Protein AF-A0A7J2H6Y4-F1 (afdb_monomer)

Foldseek 3Di:
DAEDEDQQQALVVLLVCQVPHQEYEHEDEFQLPDLPLVCVRVVHDSVVSVVRSVSSLSSLLSNLAHQEYEYEYEQQPPRHALVRVLNNLVNSCVSCPPRRPHAYAYEYEKDDQDPPDDDPSNPDHIDPQVRSLVSQLVSVVPDPRHQTWYADPVPGIDGSDPPPPPPPPPPDD

Radius of gyration: 16.61 Å; Cα contacts (8 Å, |Δi|>4): 307; chains: 1; bounding box: 38×32×57 Å

Solvent-accessible surface area (backbone atoms only — not comparable to full-atom values): 9486 Å² total; per-residue (Å²): 132,48,71,52,80,43,64,31,70,55,34,76,59,45,65,70,41,42,89,76,34,45,33,43,34,34,55,51,77,45,31,82,87,38,40,61,57,35,7,63,70,69,74,50,52,48,73,57,28,63,65,42,47,62,33,25,54,50,14,51,59,54,46,28,65,18,58,29,28,38,38,30,35,60,36,33,82,99,75,30,54,59,69,46,51,49,49,28,49,55,53,47,48,69,71,42,64,97,56,57,75,41,53,43,35,37,34,29,27,46,30,71,60,47,93,86,43,62,75,78,55,45,74,43,74,52,40,57,58,68,59,32,42,54,39,14,34,55,47,45,76,72,50,90,77,48,52,31,21,20,35,32,93,90,72,42,76,43,64,36,60,84,70,72,86,75,80,78,72,81,70,85,127

Sequence (173 aa):
MLSIDTNATIPEALERLVPILDHIAIDVKAPLSDFSKYAAVTGMSVEFAKRILPRIRRGILVASSVPFLELRTTLVPGLVACGEVLEIVEGLEKLLSGTASGRVIYVVQQFIPYEGVRGVYSRLPRTPSEVVKKCAEEVASRTSLFEVYYRTLEEGSRPASTTPSSSLRHRRL

Nearest PDB structures (foldseek):
  7qbv-assembly2_B  TM=6.855E-01  e=1.433E-02  Methanosarcina acetivorans
  3qxb-assembly2_D  TM=4.715E-01  e=5.213E-01  Rhodospirillum rubrum ATCC 11170
  3nyw-assembly1_C  TM=3.440E-01  e=5.914E-01  Bacteroides thetaiotaomicron
  7ug6-assembly1_b  TM=5.060E-01  e=1.622E+00  Saccharomyces cerevisiae S288C
  7wvu-assembly1_A  TM=3.583E-01  e=7.365E+00  Homo sapiens

Mean predicted aligned error: 5.68 Å

Structure (mmCIF, N/CA/C/O backbone):
data_AF-A0A7J2H6Y4-F1
#
_entry.id   AF-A0A7J2H6Y4-F1
#
loop_
_atom_site.group_PDB
_atom_site.id
_atom_site.type_symbol
_atom_site.label_atom_id
_atom_site.label_alt_id
_atom_site.label_comp_id
_atom_site.label_asym_id
_atom_site.label_entity_id
_atom_site.label_seq_id
_atom_site.pdbx_PDB_ins_code
_atom_site.Cartn_x
_atom_site.Cartn_y
_atom_site.Cartn_z
_atom_site.occupancy
_atom_site.B_iso_or_equiv
_atom_site.auth_seq_id
_atom_site.auth_comp_id
_atom_site.auth_asym_id
_atom_site.auth_atom_id
_atom_site.pdbx_PDB_model_num
ATOM 1 N N . MET A 1 1 ? -14.412 -12.203 11.973 1.00 84.69 1 MET A N 1
ATOM 2 C CA . MET A 1 1 ? -13.803 -11.113 11.199 1.00 84.69 1 MET A CA 1
ATOM 3 C C . MET A 1 1 ? -14.217 -11.277 9.749 1.00 84.69 1 MET A C 1
ATOM 5 O O . MET A 1 1 ? -13.743 -12.205 9.101 1.00 84.69 1 MET A O 1
ATOM 9 N N . LEU A 1 2 ? -15.146 -10.452 9.275 1.00 97.12 2 LEU A N 1
ATOM 10 C CA . LEU A 1 2 ? -15.523 -10.372 7.869 1.00 97.12 2 LEU A CA 1
ATOM 11 C C . LEU A 1 2 ? -14.607 -9.369 7.165 1.00 97.12 2 LEU A C 1
ATOM 13 O O . LEU A 1 2 ? -14.425 -8.244 7.635 1.00 97.12 2 LEU A O 1
ATOM 17 N N . SER A 1 3 ? -14.011 -9.792 6.053 1.00 98.06 3 SER A N 1
ATOM 18 C CA . SER A 1 3 ? -12.987 -9.020 5.364 1.00 98.06 3 SER A CA 1
ATOM 19 C C . SER A 1 3 ? -13.092 -9.115 3.849 1.00 98.06 3 SER A C 1
ATOM 21 O O . SER A 1 3 ? -13.545 -10.131 3.323 1.00 98.06 3 SER A O 1
ATOM 23 N N . ILE A 1 4 ? -12.647 -8.058 3.164 1.00 98.25 4 ILE A N 1
ATOM 24 C CA . ILE A 1 4 ? -12.451 -8.039 1.713 1.00 98.25 4 ILE A CA 1
ATOM 25 C C . ILE A 1 4 ? -11.063 -7.503 1.347 1.00 98.25 4 ILE A C 1
ATOM 27 O O . ILE A 1 4 ? -10.524 -6.632 2.034 1.00 98.25 4 ILE A O 1
ATOM 31 N N . ASP A 1 5 ? -10.552 -7.961 0.207 1.00 98.25 5 ASP A N 1
ATOM 32 C CA . ASP A 1 5 ? -9.421 -7.364 -0.503 1.00 98.25 5 ASP A CA 1
ATOM 33 C C . ASP A 1 5 ? -9.942 -6.614 -1.743 1.00 98.25 5 A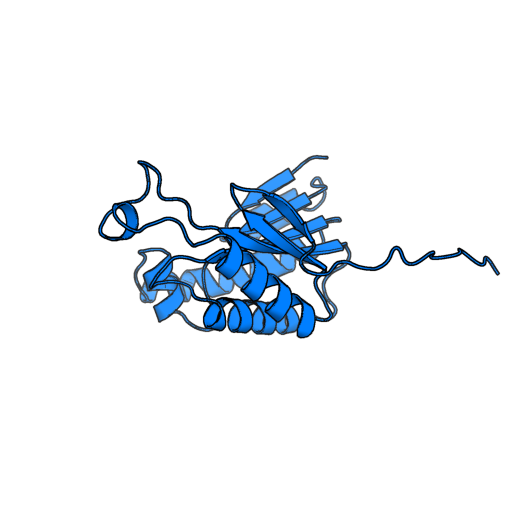SP A C 1
ATOM 35 O O . ASP A 1 5 ? -10.815 -7.105 -2.465 1.00 98.25 5 ASP A O 1
ATOM 39 N N . THR A 1 6 ? -9.434 -5.411 -2.011 1.00 98.00 6 THR A N 1
ATOM 40 C CA . THR A 1 6 ? -9.886 -4.586 -3.142 1.00 98.00 6 THR A CA 1
ATOM 41 C C . THR A 1 6 ? -8.786 -3.664 -3.671 1.00 98.00 6 THR A C 1
ATOM 43 O O . THR A 1 6 ? -7.773 -3.429 -3.027 1.00 98.00 6 THR A O 1
ATOM 46 N N . ASN A 1 7 ? -9.004 -3.078 -4.848 1.00 97.38 7 ASN A N 1
ATOM 47 C CA . ASN A 1 7 ? -8.191 -1.968 -5.367 1.00 97.38 7 ASN A CA 1
ATOM 48 C C . ASN A 1 7 ? -8.865 -0.597 -5.136 1.00 97.38 7 ASN A C 1
ATOM 50 O O . ASN A 1 7 ? -8.423 0.408 -5.685 1.00 97.38 7 ASN A O 1
ATOM 54 N N . ALA A 1 8 ? -9.981 -0.559 -4.394 1.00 97.81 8 ALA A N 1
ATOM 55 C CA . ALA A 1 8 ? -10.755 0.646 -4.069 1.00 97.81 8 ALA A CA 1
ATOM 56 C C . ALA A 1 8 ? -11.318 1.428 -5.278 1.00 97.81 8 ALA A C 1
ATOM 58 O O . ALA A 1 8 ? -11.638 2.610 -5.189 1.00 97.81 8 ALA A O 1
ATOM 59 N N . THR A 1 9 ? -11.495 0.767 -6.423 1.00 97.31 9 THR A N 1
ATOM 60 C CA . THR A 1 9 ? -11.939 1.389 -7.686 1.00 97.31 9 THR A CA 1
ATOM 61 C C . THR A 1 9 ? -13.443 1.698 -7.754 1.00 97.31 9 THR A C 1
ATOM 63 O O . THR A 1 9 ? -13.885 2.452 -8.633 1.00 97.31 9 THR A O 1
ATOM 66 N N . ILE A 1 10 ? -14.239 1.140 -6.832 1.00 98.06 10 ILE A N 1
ATOM 67 C CA . ILE A 1 10 ? -15.702 1.292 -6.755 1.00 98.06 10 ILE A CA 1
ATOM 68 C C . ILE A 1 10 ? -16.100 1.798 -5.355 1.00 98.06 10 ILE A C 1
ATOM 70 O O . ILE A 1 10 ? -16.522 1.004 -4.512 1.00 98.06 10 ILE A O 1
ATOM 74 N N . PRO A 1 11 ? -15.961 3.108 -5.074 1.00 98.44 11 PRO A N 1
ATOM 75 C CA . PRO A 1 11 ? -16.261 3.669 -3.755 1.00 98.44 11 PRO A CA 1
ATOM 76 C C . PRO A 1 11 ? -17.702 3.429 -3.303 1.00 98.44 11 PRO A C 1
ATOM 78 O O . PRO A 1 11 ? -17.937 3.164 -2.133 1.00 98.44 11 PRO A O 1
ATOM 81 N N . GLU A 1 12 ? -18.659 3.436 -4.230 1.00 98.50 12 GLU A N 1
ATOM 82 C CA . GLU A 1 12 ? -20.083 3.257 -3.925 1.00 98.50 12 GLU A CA 1
ATOM 83 C C . GLU A 1 12 ? -20.387 1.850 -3.381 1.00 98.50 12 GLU A C 1
ATOM 85 O O . GLU A 1 12 ? -21.319 1.661 -2.601 1.00 98.50 12 GLU A O 1
ATOM 90 N N . ALA A 1 13 ? -19.594 0.846 -3.774 1.00 98.19 13 ALA A N 1
ATOM 91 C CA . ALA A 1 13 ? -19.683 -0.490 -3.195 1.00 98.19 13 ALA A CA 1
ATOM 92 C C . ALA A 1 13 ? -19.096 -0.509 -1.778 1.00 98.19 13 ALA A C 1
ATOM 94 O O . ALA A 1 13 ? -19.693 -1.102 -0.883 1.00 98.19 13 ALA A O 1
ATOM 95 N N . LEU A 1 14 ? -17.970 0.180 -1.555 1.00 98.25 14 LEU A N 1
ATOM 96 C CA . LEU A 1 14 ? -17.363 0.292 -0.228 1.00 98.25 14 LEU A CA 1
ATOM 97 C C . LEU A 1 14 ? -18.289 1.001 0.763 1.00 98.25 14 LEU A C 1
ATOM 99 O O . LEU A 1 14 ? -18.440 0.513 1.874 1.00 98.25 14 LEU A O 1
ATOM 103 N N . GLU A 1 15 ? -18.991 2.059 0.352 1.00 98.31 15 GLU A N 1
ATOM 104 C CA . GLU A 1 15 ? -19.953 2.776 1.210 1.00 98.31 15 GLU A CA 1
ATOM 105 C C . GLU A 1 15 ? -21.045 1.847 1.758 1.00 98.31 15 GLU A C 1
ATOM 107 O O . GLU A 1 15 ? -21.467 1.981 2.904 1.00 98.31 15 GLU A O 1
ATOM 112 N N . ARG A 1 16 ? -21.477 0.867 0.958 1.00 98.31 16 ARG A N 1
ATOM 113 C CA . ARG A 1 16 ? -22.485 -0.124 1.363 1.00 98.31 16 ARG A CA 1
ATOM 114 C C . ARG A 1 16 ? -21.914 -1.241 2.231 1.00 98.31 16 ARG A C 1
ATOM 116 O O . ARG A 1 16 ? -22.657 -1.832 3.007 1.00 98.31 16 ARG A O 1
ATOM 123 N N . LEU A 1 17 ? -20.633 -1.563 2.062 1.00 97.69 17 LEU A N 1
ATOM 124 C CA . LEU A 1 17 ? -19.992 -2.699 2.722 1.00 97.69 17 LEU A CA 1
ATOM 125 C C . LEU A 1 17 ? -19.328 -2.319 4.049 1.00 97.69 17 LEU A C 1
ATOM 127 O O . LEU A 1 17 ? -19.362 -3.116 4.976 1.00 97.69 17 LEU A O 1
ATOM 131 N N . VAL A 1 18 ? -18.767 -1.113 4.179 1.00 97.25 18 VAL A N 1
ATOM 132 C CA . VAL A 1 18 ? -18.087 -0.655 5.406 1.00 97.25 18 VAL A CA 1
ATOM 133 C C . VAL A 1 18 ? -18.899 -0.917 6.687 1.00 97.25 18 VAL A C 1
ATOM 135 O O . VAL A 1 18 ? -18.306 -1.441 7.625 1.00 97.25 18 VAL A O 1
ATOM 138 N N . PRO A 1 19 ? -20.227 -0.670 6.752 1.00 97.19 19 PRO A N 1
ATOM 139 C CA . PRO A 1 19 ? -21.000 -0.899 7.978 1.00 97.19 19 PRO A CA 1
ATOM 140 C C . PRO A 1 19 ? -21.062 -2.356 8.461 1.00 97.19 19 PRO A C 1
ATOM 142 O O . PRO A 1 19 ? -21.450 -2.594 9.601 1.00 97.19 19 PRO A O 1
ATOM 145 N N . ILE A 1 20 ? -20.737 -3.328 7.602 1.00 97.75 20 ILE A N 1
ATOM 146 C CA . ILE A 1 20 ? -20.798 -4.764 7.916 1.00 97.75 20 ILE A CA 1
ATOM 147 C C . ILE A 1 20 ? -19.422 -5.441 7.912 1.00 97.75 20 ILE A C 1
ATOM 149 O O . ILE A 1 20 ? -19.337 -6.636 8.185 1.00 97.75 20 ILE A O 1
ATOM 153 N N . LEU A 1 21 ? -18.356 -4.715 7.563 1.00 98.19 21 LEU A N 1
ATOM 154 C CA . LEU A 1 21 ? -17.000 -5.251 7.474 1.00 98.19 21 LEU A CA 1
ATOM 155 C C . LEU A 1 21 ? -16.194 -4.923 8.729 1.00 98.19 21 LEU A C 1
ATOM 157 O O . LEU A 1 21 ? -16.235 -3.809 9.241 1.00 98.19 21 LEU A O 1
ATOM 161 N N . ASP A 1 22 ? -15.383 -5.885 9.161 1.00 98.25 22 ASP A N 1
ATOM 162 C CA . ASP A 1 22 ? -14.408 -5.678 10.233 1.00 98.25 22 ASP A CA 1
ATOM 163 C C . ASP A 1 22 ? -13.067 -5.177 9.676 1.00 98.25 22 ASP A C 1
ATOM 165 O O . ASP A 1 22 ? -12.336 -4.452 10.351 1.00 98.25 22 ASP A O 1
ATOM 169 N N . HIS A 1 23 ? -12.728 -5.590 8.448 1.00 98.44 23 HIS A N 1
ATOM 170 C CA . HIS A 1 23 ? -11.421 -5.353 7.842 1.00 98.44 23 HIS A CA 1
ATOM 171 C C . HIS A 1 23 ? -11.503 -5.143 6.325 1.00 98.44 23 HIS A C 1
ATOM 173 O O . HIS A 1 23 ? -12.076 -5.964 5.603 1.00 98.44 23 HIS A O 1
ATOM 179 N N . ILE A 1 24 ? -10.867 -4.085 5.824 1.00 98.62 24 ILE A N 1
ATOM 180 C CA . ILE A 1 24 ? -10.656 -3.871 4.386 1.00 98.62 24 ILE A CA 1
ATOM 181 C C . ILE A 1 24 ? -9.161 -3.817 4.125 1.00 98.62 24 ILE A C 1
ATOM 183 O O . ILE A 1 24 ? -8.453 -3.033 4.756 1.00 98.62 24 ILE A O 1
ATOM 187 N N . ALA A 1 25 ? -8.709 -4.580 3.135 1.00 98.69 25 ALA A N 1
ATOM 188 C CA . ALA A 1 25 ? -7.377 -4.424 2.591 1.00 98.69 25 ALA A CA 1
ATOM 189 C C . ALA A 1 25 ? -7.395 -3.821 1.185 1.00 98.69 25 ALA A C 1
ATOM 191 O O . ALA A 1 25 ? -8.214 -4.198 0.340 1.00 98.69 25 ALA A O 1
ATOM 192 N N . ILE A 1 26 ? -6.479 -2.886 0.932 1.00 98.69 26 ILE A N 1
ATOM 193 C CA . ILE A 1 26 ? -6.365 -2.170 -0.338 1.00 98.69 26 ILE A CA 1
ATOM 194 C C . ILE A 1 26 ? -4.952 -2.292 -0.891 1.00 98.69 26 ILE A C 1
ATOM 196 O O . ILE A 1 26 ? -3.993 -1.838 -0.267 1.00 98.69 26 ILE A O 1
ATOM 200 N N . ASP A 1 27 ? -4.839 -2.811 -2.112 1.00 98.44 27 ASP A N 1
ATOM 201 C CA . ASP A 1 27 ? -3.587 -2.759 -2.864 1.00 98.44 27 ASP A CA 1
ATOM 202 C C . ASP A 1 27 ? -3.418 -1.380 -3.520 1.00 98.44 27 ASP A C 1
ATOM 204 O O . ASP A 1 27 ? -4.060 -1.058 -4.527 1.00 98.44 27 ASP A O 1
ATOM 208 N N . VAL A 1 28 ? -2.503 -0.571 -2.994 1.00 98.31 28 VAL A N 1
ATOM 209 C CA . VAL A 1 28 ? -2.091 0.702 -3.589 1.00 98.31 28 VAL A CA 1
ATOM 210 C C . VAL A 1 28 ? -0.881 0.443 -4.478 1.00 98.31 28 VAL A C 1
ATOM 212 O O . VAL A 1 28 ? 0.221 0.179 -4.019 1.00 98.31 28 VAL A O 1
ATOM 215 N N . LYS A 1 29 ? -1.092 0.466 -5.794 1.00 96.81 29 LYS A N 1
ATOM 216 C CA . LYS A 1 29 ? -0.097 -0.068 -6.738 1.00 96.81 29 LYS A CA 1
ATOM 217 C C . LYS A 1 29 ? 1.007 0.929 -7.115 1.00 96.81 29 LYS A C 1
ATOM 219 O O . LYS A 1 29 ? 2.066 0.511 -7.562 1.00 96.81 29 LYS A O 1
ATOM 224 N N . ALA A 1 30 ? 0.770 2.229 -6.959 1.00 97.69 30 ALA A N 1
ATOM 225 C CA . ALA A 1 30 ? 1.695 3.306 -7.325 1.00 97.69 30 ALA A CA 1
ATOM 226 C C . ALA A 1 30 ? 1.319 4.617 -6.604 1.00 97.69 30 ALA A C 1
ATOM 228 O O . ALA A 1 30 ? 0.214 4.696 -6.051 1.00 97.69 30 ALA A O 1
ATOM 229 N N . PRO A 1 31 ? 2.183 5.653 -6.630 1.00 98.12 31 PRO A N 1
ATOM 230 C CA . PRO A 1 31 ? 1.865 6.971 -6.087 1.00 98.12 31 PRO A CA 1
ATOM 231 C C . PRO A 1 31 ? 0.543 7.499 -6.643 1.00 98.12 31 PRO A C 1
ATOM 233 O O . PRO A 1 31 ? 0.333 7.551 -7.856 1.00 98.12 31 PRO A O 1
ATOM 236 N N . LEU A 1 32 ? -0.377 7.894 -5.758 1.00 96.62 32 LEU A N 1
ATOM 237 C CA . LEU A 1 32 ? -1.717 8.319 -6.172 1.00 96.62 32 LEU A CA 1
ATOM 238 C C . LEU A 1 32 ? -1.676 9.614 -7.007 1.00 96.62 32 LEU A C 1
ATOM 240 O O . LEU A 1 32 ? -2.599 9.887 -7.773 1.00 96.62 32 LEU A O 1
ATOM 244 N N . SER A 1 33 ? -0.630 10.430 -6.875 1.00 94.75 33 SER A N 1
ATOM 245 C CA . SER A 1 33 ? -0.391 11.663 -7.640 1.00 94.75 33 SER A CA 1
ATOM 246 C C . SER A 1 33 ? 0.156 11.437 -9.052 1.00 94.75 33 SER A C 1
ATOM 248 O O . SER A 1 33 ? 0.009 12.335 -9.879 1.00 94.75 33 SER A O 1
ATOM 250 N N . ASP A 1 34 ? 0.735 10.273 -9.356 1.00 96.88 34 ASP A N 1
ATOM 251 C CA . ASP A 1 34 ? 1.389 10.014 -10.642 1.00 96.88 34 ASP A CA 1
ATOM 252 C C . ASP A 1 34 ? 0.543 9.091 -11.529 1.00 96.88 34 ASP A C 1
ATOM 254 O O . ASP A 1 34 ? 0.598 7.862 -11.446 1.00 96.88 34 ASP A O 1
ATOM 258 N N . PHE A 1 35 ? -0.239 9.694 -12.427 1.00 96.44 35 PHE A N 1
ATOM 259 C CA . PHE A 1 35 ? -1.078 8.951 -13.369 1.00 96.44 35 PHE A CA 1
ATOM 260 C C . PHE A 1 35 ? -0.271 8.074 -14.333 1.00 96.44 35 PHE A C 1
ATOM 262 O O . PHE A 1 35 ? -0.738 6.996 -14.697 1.00 96.44 35 PHE A O 1
ATOM 269 N N . SER A 1 36 ? 0.912 8.524 -14.756 1.00 97.06 36 SER A N 1
ATOM 270 C CA . SER A 1 36 ? 1.749 7.807 -15.723 1.00 97.06 36 SER A CA 1
ATOM 271 C C . SER A 1 36 ? 2.368 6.573 -15.084 1.00 97.06 36 SER A C 1
ATOM 273 O O . SER A 1 36 ? 2.298 5.481 -15.651 1.00 97.06 36 SER A O 1
ATOM 275 N N . LYS A 1 37 ? 2.900 6.721 -13.867 1.00 96.38 37 LYS A N 1
ATOM 276 C CA . LYS A 1 37 ? 3.413 5.601 -13.081 1.00 96.38 37 LYS A CA 1
ATOM 277 C C . LYS A 1 37 ? 2.305 4.610 -12.769 1.00 96.38 37 LYS A C 1
ATOM 279 O O . LYS A 1 37 ? 2.473 3.421 -13.021 1.00 96.38 37 LYS A O 1
ATOM 284 N N . TYR A 1 38 ? 1.152 5.079 -12.295 1.00 96.56 38 TYR A N 1
ATOM 285 C CA . TYR A 1 38 ? 0.034 4.192 -11.978 1.00 96.56 38 TYR A CA 1
ATOM 286 C C . TYR A 1 38 ? -0.452 3.424 -13.210 1.00 96.56 38 TYR A C 1
ATOM 288 O O . TYR A 1 38 ? -0.683 2.216 -13.128 1.00 96.56 38 TYR A O 1
ATOM 296 N N . ALA A 1 39 ? -0.541 4.094 -14.364 1.00 96.12 39 ALA A N 1
ATOM 297 C CA . ALA A 1 39 ? -0.867 3.464 -15.638 1.00 96.12 39 ALA A CA 1
ATOM 298 C C . ALA A 1 39 ? 0.134 2.360 -16.004 1.00 96.12 39 ALA A C 1
ATOM 300 O O . ALA A 1 39 ? -0.271 1.234 -16.294 1.00 96.12 39 ALA A O 1
ATOM 301 N N . ALA A 1 40 ? 1.434 2.655 -15.904 1.00 94.06 40 ALA A N 1
ATOM 302 C CA . ALA A 1 40 ? 2.502 1.703 -16.187 1.00 94.06 40 ALA A CA 1
ATOM 303 C C . ALA A 1 40 ? 2.463 0.482 -15.254 1.00 94.06 40 ALA A C 1
ATOM 305 O O . ALA A 1 40 ? 2.537 -0.647 -15.734 1.00 94.06 40 ALA A O 1
ATOM 306 N N . VAL A 1 41 ? 2.286 0.686 -13.941 1.00 93.00 41 VAL A N 1
ATOM 307 C CA . VAL A 1 41 ? 2.240 -0.420 -12.966 1.00 93.00 41 VAL A CA 1
ATOM 308 C C . VAL A 1 41 ? 1.045 -1.343 -13.204 1.00 93.00 41 VAL A C 1
ATOM 310 O O . VAL A 1 41 ? 1.134 -2.555 -13.025 1.00 93.00 41 VAL A O 1
ATOM 313 N N . THR A 1 42 ? -0.090 -0.775 -13.600 1.00 91.81 42 THR A N 1
ATOM 314 C CA . THR A 1 42 ? -1.354 -1.514 -13.730 1.00 91.81 42 THR A CA 1
ATOM 315 C C . THR A 1 42 ? -1.657 -1.984 -15.151 1.00 91.81 42 THR A C 1
ATOM 317 O O . THR A 1 42 ? -2.655 -2.672 -15.362 1.00 91.81 42 THR A O 1
ATOM 320 N N . GLY A 1 43 ? -0.810 -1.638 -16.125 1.00 91.75 43 GLY A N 1
ATOM 321 C CA . GLY A 1 43 ? -0.993 -1.994 -17.533 1.00 91.75 43 GLY A CA 1
ATOM 322 C C . GLY A 1 43 ? -2.189 -1.310 -18.203 1.00 91.75 43 GLY A C 1
ATOM 323 O O . GLY A 1 43 ? -2.684 -1.805 -19.215 1.00 91.75 43 GLY A O 1
ATOM 324 N N . MET A 1 44 ? -2.680 -0.199 -17.646 1.00 93.44 44 MET A N 1
ATOM 325 C CA . MET A 1 44 ? -3.767 0.597 -18.230 1.00 93.44 44 MET A CA 1
ATOM 326 C C . MET A 1 44 ? -3.220 1.793 -19.017 1.00 93.44 44 MET A C 1
ATOM 328 O O . MET A 1 44 ? -2.050 2.150 -18.911 1.00 93.44 44 MET A O 1
ATOM 332 N N . SER A 1 45 ? -4.078 2.457 -19.795 1.00 97.25 45 SER A N 1
ATOM 333 C CA . SER A 1 45 ? -3.711 3.728 -20.422 1.00 97.25 45 SER A CA 1
ATOM 334 C C . SER A 1 45 ? -3.676 4.863 -19.395 1.00 97.25 45 SER A C 1
ATOM 336 O O . SER A 1 45 ? -4.435 4.866 -18.424 1.00 97.25 45 SER A O 1
ATOM 338 N N . VAL A 1 46 ? -2.844 5.879 -19.644 1.00 97.69 46 VAL A N 1
ATOM 339 C CA . VAL A 1 46 ? -2.791 7.097 -18.813 1.00 97.69 46 VAL A CA 1
ATOM 340 C C . VAL A 1 46 ? -4.157 7.786 -18.744 1.00 97.69 46 VAL A C 1
ATOM 342 O O . VAL A 1 46 ? -4.552 8.284 -17.693 1.00 97.69 46 VAL A O 1
ATOM 345 N N . GLU A 1 47 ? -4.919 7.768 -19.839 1.00 97.69 47 GLU A N 1
ATOM 346 C CA . GLU A 1 47 ? -6.266 8.342 -19.869 1.00 97.69 47 GLU A CA 1
ATOM 347 C C . GLU A 1 47 ? -7.226 7.595 -18.937 1.00 97.69 47 GLU A C 1
ATOM 349 O O . GLU A 1 47 ? -7.978 8.206 -18.181 1.00 97.69 47 GLU A O 1
ATOM 354 N N . PHE A 1 48 ? -7.155 6.261 -18.907 1.00 96.75 48 PHE A N 1
ATOM 355 C CA . PHE A 1 48 ? -7.943 5.482 -17.959 1.00 96.75 48 PHE A CA 1
ATOM 356 C C . PHE A 1 48 ? -7.489 5.725 -16.511 1.00 96.75 48 PHE A C 1
ATOM 358 O O . PHE A 1 48 ? -8.339 5.871 -15.627 1.00 96.75 48 PHE A O 1
ATOM 365 N N . ALA A 1 49 ? -6.178 5.854 -16.278 1.00 97.44 49 ALA A N 1
ATOM 366 C CA . ALA A 1 49 ? -5.608 6.176 -14.972 1.00 97.44 49 ALA A CA 1
ATOM 367 C C . ALA A 1 49 ? -6.162 7.505 -14.420 1.00 97.44 49 ALA A C 1
ATOM 369 O O . ALA A 1 49 ? -6.665 7.550 -13.295 1.00 97.44 49 ALA A O 1
ATOM 370 N N . LYS A 1 50 ? -6.194 8.571 -15.231 1.00 97.38 50 LYS A N 1
ATOM 371 C CA . LYS A 1 50 ? -6.772 9.872 -14.837 1.00 97.38 50 LYS A CA 1
ATOM 372 C C . LYS A 1 50 ? -8.218 9.767 -14.347 1.00 97.38 50 LYS A C 1
ATOM 374 O O . LYS A 1 50 ? -8.599 10.475 -13.419 1.00 97.38 50 LYS A O 1
ATOM 379 N N . ARG A 1 51 ? -9.019 8.868 -14.930 1.00 96.88 51 ARG A N 1
ATOM 380 C CA . ARG A 1 51 ? -10.413 8.643 -14.508 1.00 96.88 51 ARG A CA 1
ATOM 381 C C . ARG A 1 51 ? -10.522 7.797 -13.240 1.00 96.88 51 ARG A C 1
ATOM 383 O O . ARG A 1 51 ? -11.423 8.024 -12.435 1.00 96.88 51 ARG A O 1
ATOM 390 N N . ILE A 1 52 ? -9.653 6.797 -13.070 1.00 96.94 52 ILE A N 1
ATOM 391 C CA . ILE A 1 52 ? -9.785 5.820 -11.980 1.00 96.94 52 ILE A CA 1
ATOM 392 C C . ILE A 1 52 ? -9.116 6.276 -10.681 1.00 96.94 52 ILE A C 1
ATOM 394 O O . ILE A 1 52 ? -9.650 6.012 -9.608 1.00 96.94 52 ILE A O 1
ATOM 398 N N . LEU A 1 53 ? -7.997 7.003 -10.737 1.00 97.56 53 LEU A N 1
ATOM 399 C CA . LEU A 1 53 ? -7.267 7.407 -9.531 1.00 97.56 53 LEU A CA 1
ATOM 400 C C . LEU A 1 53 ? -8.066 8.319 -8.579 1.00 97.56 53 LEU A C 1
ATOM 402 O O . LEU A 1 53 ? -7.936 8.142 -7.366 1.00 97.56 53 LEU A O 1
ATOM 406 N N . PRO A 1 54 ? -8.908 9.263 -9.046 1.00 98.06 54 PRO A N 1
ATOM 407 C CA . PRO A 1 54 ? -9.819 9.989 -8.160 1.00 98.06 54 PRO A CA 1
AT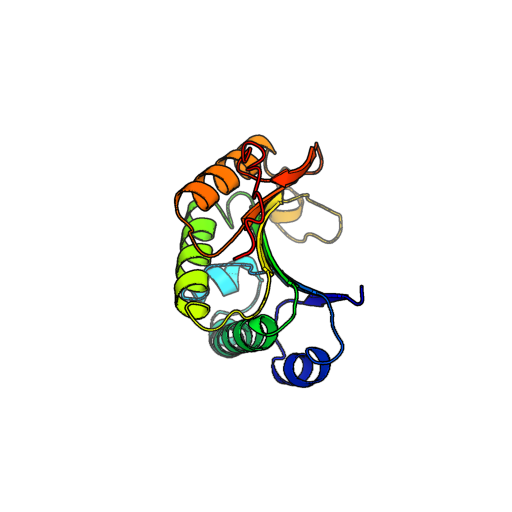OM 408 C C . PRO A 1 54 ? -10.798 9.058 -7.433 1.00 98.06 54 PRO A C 1
ATOM 410 O O . PRO A 1 54 ? -11.081 9.253 -6.251 1.00 98.06 54 PRO A O 1
ATOM 413 N N . ARG A 1 55 ? -11.268 7.999 -8.108 1.00 98.25 55 ARG A N 1
ATOM 414 C CA . ARG A 1 55 ? -12.140 6.985 -7.501 1.00 98.25 55 ARG A CA 1
ATOM 415 C C . ARG A 1 55 ? -11.386 6.166 -6.459 1.00 98.25 55 ARG A C 1
ATOM 417 O O . ARG A 1 55 ? -11.907 6.009 -5.367 1.00 98.25 55 ARG A O 1
ATOM 424 N N . ILE A 1 56 ? -10.154 5.741 -6.744 1.00 98.50 56 ILE A N 1
ATOM 425 C CA . ILE A 1 56 ? -9.298 5.024 -5.781 1.00 98.50 56 ILE A CA 1
ATOM 426 C C . ILE A 1 56 ? -9.083 5.855 -4.511 1.00 98.50 56 ILE A C 1
ATOM 428 O O . ILE A 1 56 ? -9.294 5.349 -3.413 1.00 98.50 56 ILE A O 1
ATOM 432 N N . ARG A 1 57 ? -8.754 7.150 -4.642 1.00 98.50 57 ARG A N 1
ATOM 433 C CA . ARG A 1 57 ? -8.631 8.065 -3.489 1.00 98.50 57 ARG A CA 1
ATOM 434 C C . ARG A 1 57 ? -9.911 8.113 -2.655 1.00 98.50 57 ARG A C 1
ATOM 436 O O . ARG A 1 57 ? -9.851 7.961 -1.440 1.00 98.50 57 ARG A O 1
ATOM 443 N N . ARG A 1 58 ? -11.070 8.289 -3.303 1.00 98.50 58 ARG A N 1
ATOM 444 C CA . ARG A 1 58 ? -12.369 8.281 -2.611 1.00 98.50 58 ARG A CA 1
ATOM 445 C C . ARG A 1 58 ? -12.643 6.932 -1.946 1.00 98.50 58 ARG A C 1
ATOM 447 O O . ARG A 1 58 ? -13.132 6.906 -0.828 1.00 98.50 58 ARG A O 1
ATOM 454 N N . GLY A 1 59 ? -12.320 5.823 -2.604 1.00 98.56 59 GLY A N 1
ATOM 455 C CA . GLY A 1 59 ? -12.499 4.486 -2.047 1.00 98.56 59 GLY A CA 1
ATOM 456 C C . GLY A 1 59 ? -11.646 4.259 -0.798 1.00 98.56 59 GLY A C 1
ATOM 457 O O . GLY A 1 59 ? -12.146 3.706 0.173 1.00 98.56 59 GLY A O 1
ATOM 458 N N . ILE A 1 60 ? -10.404 4.751 -0.788 1.00 98.56 60 ILE A N 1
ATOM 459 C CA . ILE A 1 60 ? -9.524 4.722 0.391 1.00 98.56 60 ILE A CA 1
ATOM 460 C C . ILE A 1 60 ? -10.113 5.554 1.540 1.00 98.56 60 ILE A C 1
ATOM 462 O O . ILE A 1 60 ? -10.157 5.068 2.666 1.00 98.56 60 ILE A O 1
ATOM 466 N N . LEU A 1 61 ? -10.625 6.758 1.260 1.00 98.31 61 LEU A N 1
ATOM 467 C CA . LEU A 1 61 ? -11.307 7.594 2.261 1.00 98.31 61 LEU A CA 1
ATOM 468 C C . LEU A 1 61 ? -12.559 6.921 2.838 1.00 98.31 61 LEU A C 1
ATOM 470 O O . LEU A 1 61 ? -12.795 6.964 4.036 1.00 98.31 61 LEU A O 1
ATOM 474 N N . VAL A 1 62 ? -13.372 6.275 2.003 1.00 98.19 62 VAL A N 1
ATOM 475 C CA . VAL A 1 62 ? -14.541 5.523 2.484 1.00 98.19 62 VAL A CA 1
ATOM 476 C C . VAL A 1 62 ? -14.093 4.353 3.362 1.00 98.19 62 VAL A C 1
ATOM 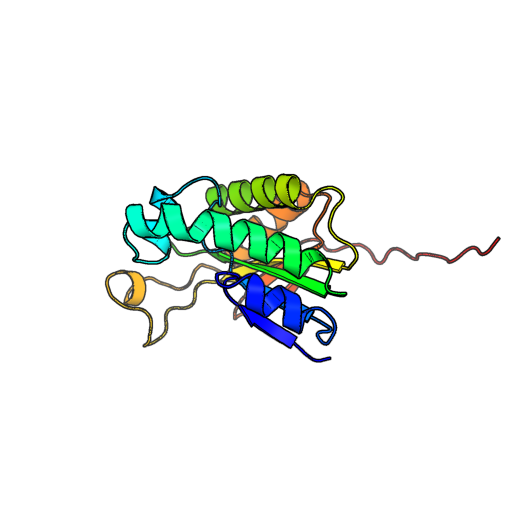478 O O . VAL A 1 62 ? -14.635 4.133 4.444 1.00 98.19 62 VAL A O 1
ATOM 481 N N . ALA A 1 63 ? -13.077 3.615 2.915 1.00 98.06 63 ALA A N 1
ATOM 482 C CA . ALA A 1 63 ? -12.554 2.471 3.644 1.00 98.06 63 ALA A CA 1
ATOM 483 C C . ALA A 1 63 ? -11.899 2.854 4.979 1.00 98.06 63 ALA A C 1
ATOM 485 O O . ALA A 1 63 ? -11.852 2.008 5.861 1.00 98.06 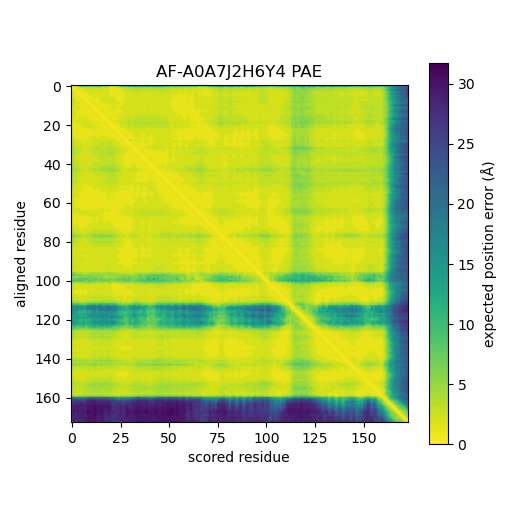63 ALA A O 1
ATOM 486 N N . SER A 1 64 ? -11.447 4.098 5.181 1.00 97.50 64 SER A N 1
ATOM 487 C CA . SER A 1 64 ? -10.826 4.530 6.446 1.00 97.50 64 SER A CA 1
ATOM 488 C C . SER A 1 64 ? -11.779 4.581 7.641 1.00 97.50 64 SER A C 1
ATOM 490 O O . SER A 1 64 ? -11.326 4.771 8.769 1.00 97.50 64 SER A O 1
ATOM 492 N N . SER A 1 65 ? -13.080 4.394 7.402 1.00 97.00 65 SER A N 1
ATOM 493 C CA . SER A 1 65 ? -14.104 4.281 8.446 1.00 97.00 65 SER A CA 1
ATOM 494 C C . SER A 1 65 ? -14.272 2.854 8.997 1.00 97.00 65 SER A C 1
ATOM 496 O O . SER A 1 65 ? -15.008 2.649 9.960 1.00 97.00 65 SER A O 1
ATOM 498 N N . VAL A 1 66 ? -13.627 1.850 8.390 1.00 97.44 66 VAL A N 1
ATOM 499 C CA . VAL A 1 66 ? -13.671 0.459 8.871 1.00 97.44 66 VAL A CA 1
ATOM 500 C C . VAL A 1 66 ? -12.842 0.309 10.161 1.00 97.44 66 VAL A C 1
ATOM 502 O O . VAL A 1 66 ? -11.852 1.027 10.329 1.00 97.44 66 VAL A O 1
ATOM 505 N N . PRO A 1 67 ? -13.174 -0.628 11.072 1.00 97.75 67 PRO A N 1
ATOM 506 C CA . PRO A 1 67 ? -12.385 -0.831 12.291 1.00 97.75 67 PRO A CA 1
ATOM 507 C C . PRO A 1 67 ? -10.900 -1.135 12.041 1.00 97.75 67 PRO A C 1
ATOM 509 O O . PRO A 1 67 ? -10.046 -0.725 12.833 1.00 97.75 67 PRO A O 1
ATOM 512 N N . PHE A 1 68 ? -10.586 -1.834 10.947 1.00 98.12 68 PHE A N 1
ATOM 513 C CA . PHE A 1 68 ? -9.219 -2.165 10.560 1.00 98.12 68 PHE A CA 1
ATOM 514 C C . PHE A 1 68 ? -8.978 -1.991 9.048 1.00 98.12 68 PHE A C 1
ATOM 516 O O . PHE A 1 68 ? -9.543 -2.712 8.226 1.00 98.12 68 PHE A O 1
ATOM 523 N N . LEU A 1 69 ? -8.118 -1.040 8.678 1.00 98.56 69 LEU A N 1
ATOM 524 C CA . LEU A 1 69 ? -7.682 -0.791 7.304 1.00 98.56 69 LEU A CA 1
ATOM 525 C C . LEU A 1 69 ? -6.241 -1.289 7.091 1.00 98.56 69 LEU A C 1
ATOM 527 O O . LEU A 1 69 ? -5.317 -0.851 7.775 1.00 98.56 69 LEU A O 1
ATOM 531 N N . GLU A 1 70 ? -6.035 -2.164 6.107 1.00 98.69 70 GLU A N 1
ATOM 532 C CA . GLU A 1 70 ? -4.713 -2.633 5.671 1.00 98.69 70 GLU A CA 1
ATOM 533 C C . GLU A 1 70 ? -4.385 -2.075 4.281 1.00 98.69 70 GLU A C 1
ATOM 535 O O . GLU A 1 70 ? -4.990 -2.442 3.277 1.00 98.69 70 GLU A O 1
ATO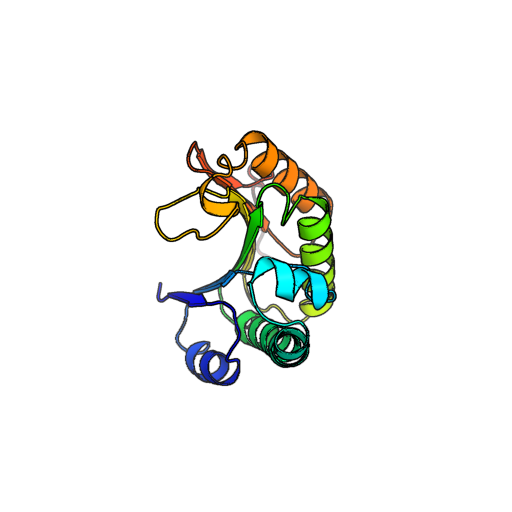M 540 N N . LEU A 1 71 ? -3.402 -1.185 4.195 1.00 98.75 71 LEU A N 1
ATOM 541 C CA . LEU A 1 71 ? -2.900 -0.655 2.928 1.00 98.75 71 LEU A CA 1
ATOM 542 C C . LEU A 1 71 ? -1.665 -1.447 2.516 1.00 98.75 71 LEU A C 1
ATOM 544 O O . LEU A 1 71 ? -0.802 -1.723 3.344 1.00 98.75 71 LEU A O 1
ATOM 548 N N . ARG A 1 72 ? -1.570 -1.836 1.247 1.00 98.75 72 ARG A N 1
ATOM 549 C CA . ARG A 1 72 ? -0.513 -2.732 0.769 1.00 98.75 72 ARG A CA 1
ATOM 550 C C . ARG A 1 72 ? 0.130 -2.205 -0.500 1.00 98.75 72 ARG A C 1
ATOM 552 O O . ARG A 1 72 ? -0.577 -1.775 -1.406 1.00 98.75 72 ARG A O 1
ATOM 559 N N . THR A 1 73 ? 1.448 -2.334 -0.603 1.00 98.56 73 THR A N 1
ATOM 560 C CA . THR A 1 73 ? 2.176 -2.069 -1.850 1.00 98.56 73 THR A CA 1
ATOM 561 C C . THR A 1 73 ? 3.172 -3.179 -2.116 1.00 98.56 73 THR A C 1
ATOM 563 O O . THR A 1 73 ? 4.007 -3.497 -1.272 1.00 98.56 73 THR A O 1
ATOM 566 N N . THR A 1 74 ? 3.117 -3.757 -3.313 1.00 97.62 74 THR A N 1
ATOM 567 C CA . THR A 1 74 ? 4.096 -4.748 -3.763 1.00 97.62 74 THR A CA 1
ATOM 568 C C . THR A 1 74 ? 5.311 -4.058 -4.380 1.00 97.62 74 THR A C 1
ATOM 570 O O . THR A 1 74 ? 5.170 -3.307 -5.342 1.00 97.62 74 THR A O 1
ATOM 573 N N . LEU A 1 75 ? 6.509 -4.348 -3.868 1.00 97.19 75 LEU A N 1
ATOM 574 C CA . LEU A 1 75 ? 7.767 -3.922 -4.483 1.00 97.19 75 LEU A CA 1
ATOM 575 C C . LEU A 1 75 ? 8.068 -4.799 -5.689 1.00 97.19 75 LEU A C 1
ATOM 577 O O . LEU A 1 75 ? 8.431 -5.963 -5.522 1.00 97.19 75 LEU A O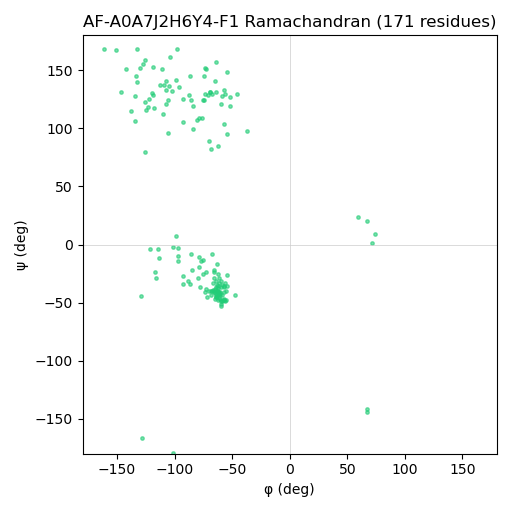 1
ATOM 581 N N . VAL A 1 76 ? 7.944 -4.238 -6.889 1.00 94.25 76 VAL A N 1
ATOM 582 C CA . VAL A 1 76 ? 8.149 -4.937 -8.162 1.00 94.25 76 VAL A CA 1
ATOM 583 C C . VAL A 1 76 ? 9.466 -4.466 -8.785 1.00 94.25 76 VAL A C 1
ATOM 585 O O . VAL A 1 76 ? 9.591 -3.273 -9.077 1.00 94.25 76 VAL A O 1
ATOM 588 N N . PRO A 1 77 ? 10.448 -5.352 -9.041 1.00 89.94 77 PRO A N 1
ATOM 589 C CA . PRO A 1 77 ? 11.747 -4.939 -9.565 1.00 89.94 77 PRO A CA 1
ATOM 590 C C . PRO A 1 77 ? 11.617 -4.156 -10.877 1.00 89.94 77 PRO A C 1
ATOM 592 O O . PRO A 1 77 ? 10.927 -4.579 -11.802 1.00 89.94 77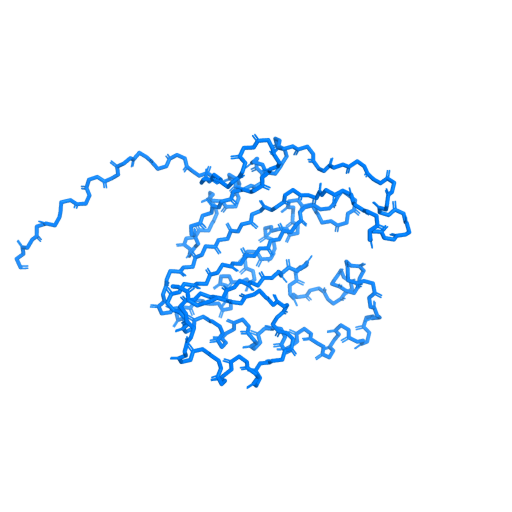 PRO A O 1
ATOM 595 N N . GLY A 1 78 ? 12.264 -2.989 -10.946 1.00 89.06 78 GLY A N 1
ATOM 596 C CA . GLY A 1 78 ? 12.228 -2.105 -12.118 1.00 89.06 78 GLY A CA 1
ATOM 597 C C . GLY A 1 78 ? 10.899 -1.377 -12.356 1.00 89.06 78 GLY A C 1
ATOM 598 O O . GLY A 1 78 ? 10.792 -0.640 -13.333 1.00 89.06 78 GLY A O 1
ATOM 599 N N . LEU A 1 79 ? 9.894 -1.558 -11.491 1.00 92.00 79 LEU A N 1
ATOM 600 C CA . LEU A 1 79 ? 8.567 -0.970 -11.668 1.00 92.00 79 LEU A CA 1
ATOM 601 C C . LEU A 1 79 ? 8.068 -0.227 -10.425 1.00 92.00 79 LEU A C 1
ATOM 603 O O . LEU A 1 79 ? 7.583 0.886 -10.572 1.00 92.00 79 LEU A O 1
ATOM 607 N N . VAL A 1 80 ? 8.220 -0.783 -9.225 1.00 96.19 80 VAL A N 1
ATOM 608 C CA . VAL A 1 80 ? 7.891 -0.124 -7.950 1.00 96.19 80 VAL A CA 1
ATOM 609 C C . VAL A 1 80 ? 9.045 -0.369 -6.986 1.00 96.19 80 VAL A C 1
ATOM 611 O O . VAL A 1 80 ? 9.220 -1.493 -6.509 1.00 96.19 80 VAL A O 1
ATOM 614 N N . ALA A 1 81 ? 9.852 0.662 -6.736 1.00 96.69 81 ALA A N 1
ATOM 615 C CA . ALA A 1 81 ? 10.950 0.621 -5.780 1.00 96.69 81 ALA A CA 1
ATOM 616 C C . ALA A 1 81 ? 10.548 1.319 -4.473 1.00 96.69 81 ALA A C 1
ATOM 618 O O . ALA A 1 81 ? 9.420 1.789 -4.311 1.00 96.69 81 ALA A O 1
ATOM 619 N N . CYS A 1 82 ? 11.469 1.360 -3.507 1.00 98.06 82 CYS A N 1
ATOM 620 C CA . CYS A 1 82 ? 11.159 1.951 -2.210 1.00 98.06 82 CYS A CA 1
ATOM 621 C C . CYS A 1 82 ? 10.847 3.452 -2.298 1.00 98.06 82 CYS A C 1
ATOM 623 O O . CYS A 1 82 ? 9.992 3.928 -1.564 1.00 98.06 82 CYS A O 1
ATOM 625 N N . GLY A 1 83 ? 11.453 4.184 -3.241 1.00 98.00 83 GLY A N 1
ATOM 626 C CA . GLY A 1 83 ? 11.134 5.599 -3.467 1.00 98.00 83 GLY A CA 1
ATOM 627 C C . GLY A 1 83 ? 9.643 5.824 -3.736 1.00 98.00 83 GLY A C 1
ATOM 628 O O . GLY A 1 83 ? 9.008 6.631 -3.064 1.00 98.00 83 GLY A O 1
ATOM 629 N N . GLU A 1 84 ? 9.049 5.030 -4.626 1.00 98.38 84 GLU A N 1
ATOM 630 C CA . GLU A 1 84 ? 7.616 5.103 -4.909 1.00 98.38 84 GLU A CA 1
ATOM 631 C C . GLU A 1 84 ? 6.756 4.670 -3.719 1.00 98.38 84 GLU A C 1
ATOM 633 O O . GLU A 1 84 ? 5.679 5.222 -3.513 1.00 98.38 84 GLU A O 1
ATOM 638 N N . VAL A 1 85 ? 7.215 3.709 -2.911 1.00 98.56 85 VAL A N 1
ATOM 639 C CA . VAL A 1 85 ? 6.531 3.334 -1.661 1.00 98.56 85 VAL A CA 1
ATOM 640 C C . VAL A 1 85 ? 6.485 4.517 -0.693 1.00 98.56 85 VAL A C 1
ATOM 642 O O . VAL A 1 85 ? 5.434 4.782 -0.113 1.00 98.56 85 VAL A O 1
ATOM 645 N N . LEU A 1 86 ? 7.582 5.262 -0.554 1.00 98.44 86 LEU A N 1
ATOM 646 C CA . LEU A 1 86 ? 7.638 6.451 0.298 1.00 98.44 86 LEU A CA 1
ATOM 647 C C . LEU A 1 86 ? 6.689 7.550 -0.199 1.00 98.44 86 LEU A C 1
ATOM 649 O O . LEU A 1 86 ? 5.945 8.113 0.602 1.00 98.44 86 LEU A O 1
ATOM 653 N N . GLU A 1 87 ? 6.639 7.797 -1.511 1.00 98.44 87 GLU A N 1
ATOM 654 C CA . GLU A 1 87 ? 5.684 8.742 -2.111 1.00 98.44 87 GLU A CA 1
ATOM 655 C C . GLU A 1 87 ? 4.223 8.312 -1.901 1.00 98.44 87 GLU A C 1
ATOM 657 O O . GLU A 1 87 ? 3.351 9.142 -1.624 1.00 98.44 87 GLU A O 1
ATOM 662 N N . ILE A 1 88 ? 3.939 7.008 -2.012 1.00 98.56 88 ILE A N 1
ATOM 663 C CA . ILE A 1 88 ? 2.618 6.446 -1.709 1.00 98.56 88 ILE A CA 1
ATOM 664 C C . ILE A 1 88 ? 2.248 6.735 -0.257 1.00 98.56 88 ILE A C 1
ATOM 666 O O . ILE A 1 88 ? 1.155 7.237 -0.005 1.00 98.56 88 ILE A O 1
ATOM 670 N N . VAL A 1 89 ? 3.138 6.417 0.685 1.00 98.25 89 VAL A N 1
ATOM 671 C CA . VAL A 1 89 ? 2.906 6.598 2.125 1.00 98.25 89 VAL A CA 1
ATOM 672 C C . VAL A 1 89 ? 2.651 8.065 2.445 1.00 98.25 89 VAL A C 1
ATOM 674 O O . VAL A 1 89 ? 1.634 8.368 3.060 1.00 98.25 89 VAL A O 1
ATOM 677 N N . GLU A 1 90 ? 3.489 8.978 1.954 1.00 97.81 90 GLU A N 1
ATOM 678 C CA . GLU A 1 90 ? 3.303 10.418 2.160 1.00 97.81 90 GLU A CA 1
ATOM 679 C C . GLU A 1 90 ? 1.951 10.902 1.600 1.00 97.81 90 GLU A C 1
ATOM 681 O O . GLU A 1 90 ? 1.223 11.665 2.242 1.00 97.81 90 GLU A O 1
ATOM 686 N N . GLY A 1 91 ? 1.578 10.442 0.401 1.00 98.00 91 GLY A N 1
ATOM 687 C CA . GLY A 1 91 ? 0.291 10.768 -0.210 1.00 98.00 91 GLY A CA 1
ATOM 688 C C . GLY A 1 91 ? -0.905 10.219 0.574 1.00 98.00 91 GLY A C 1
ATOM 689 O O . GLY A 1 91 ? -1.925 10.901 0.693 1.00 98.00 91 GLY A O 1
ATOM 690 N N . LEU A 1 92 ? -0.784 9.009 1.122 1.00 98.19 92 LEU A N 1
ATOM 691 C CA . LEU A 1 92 ? -1.811 8.379 1.952 1.00 98.19 92 LEU A CA 1
ATOM 692 C C . LEU A 1 92 ? -1.941 9.061 3.312 1.00 98.19 92 LEU A C 1
ATOM 694 O O . LEU A 1 92 ? -3.064 9.265 3.757 1.00 98.19 92 LEU A O 1
ATOM 698 N N . GLU A 1 93 ? -0.839 9.458 3.952 1.00 96.06 93 GLU A N 1
ATOM 699 C CA . GLU A 1 93 ? -0.885 10.208 5.211 1.00 96.06 93 GLU A CA 1
ATOM 700 C C . GLU A 1 93 ? -1.621 11.533 5.034 1.00 96.06 93 GLU A C 1
ATOM 702 O O . GLU A 1 93 ? -2.529 11.842 5.804 1.00 96.06 93 GLU A O 1
ATOM 707 N N . LYS A 1 94 ? -1.301 12.285 3.973 1.00 96.25 94 LYS A N 1
ATOM 708 C CA . LYS A 1 94 ? -2.016 13.526 3.638 1.00 96.25 94 LYS A CA 1
ATOM 709 C C . LYS A 1 94 ? -3.499 13.277 3.375 1.00 96.25 94 LYS A C 1
ATOM 711 O O . LYS A 1 94 ? -4.330 14.071 3.800 1.00 96.25 94 LYS A O 1
ATOM 716 N N . LEU A 1 95 ? -3.826 12.193 2.670 1.00 97.06 95 LEU A N 1
ATOM 717 C CA . LEU A 1 95 ? -5.207 11.834 2.348 1.00 97.06 95 LEU A CA 1
ATOM 718 C C . LEU A 1 95 ? -6.004 11.434 3.596 1.00 97.06 95 LEU A C 1
ATOM 720 O O . LEU A 1 95 ? -7.175 11.779 3.695 1.00 97.06 95 LEU A O 1
ATOM 724 N N . LEU A 1 96 ? -5.382 10.696 4.517 1.00 97.06 96 LEU A N 1
ATOM 725 C CA . LEU A 1 96 ? -6.058 10.069 5.650 1.00 97.06 96 LEU A CA 1
ATOM 726 C C . LEU A 1 96 ? -5.969 10.869 6.955 1.00 97.06 96 LEU A C 1
ATOM 728 O O . LEU A 1 96 ? -6.677 10.540 7.912 1.00 97.06 96 LEU A O 1
ATOM 732 N N . SER A 1 97 ? -5.144 11.917 7.009 1.00 92.88 97 SER A N 1
ATOM 733 C CA . SER A 1 97 ? -4.977 12.766 8.191 1.00 92.88 97 SER A CA 1
ATOM 734 C C . SER A 1 97 ? -6.326 13.277 8.710 1.00 92.88 97 SER A C 1
ATOM 736 O O . SER A 1 97 ? -7.074 13.940 7.994 1.00 92.88 97 SER A O 1
ATOM 738 N N . GLY A 1 98 ? -6.660 12.925 9.955 1.00 89.19 98 GLY A N 1
ATOM 739 C CA . GLY A 1 98 ? -7.919 13.314 10.600 1.00 89.19 98 GLY A CA 1
ATOM 740 C C . GLY A 1 98 ? -9.177 12.575 10.119 1.00 89.19 98 GLY A C 1
ATOM 741 O O . GLY A 1 98 ? -10.273 12.969 10.505 1.00 89.19 98 GLY A O 1
ATOM 742 N N . THR A 1 99 ? -9.049 11.522 9.302 1.00 90.38 99 THR A N 1
ATOM 743 C CA . THR A 1 99 ? -10.201 10.774 8.744 1.00 90.38 99 THR A CA 1
ATOM 744 C C . THR A 1 99 ? -10.278 9.308 9.173 1.00 90.38 99 THR A C 1
ATOM 746 O O . THR A 1 99 ? -11.358 8.721 9.135 1.00 90.38 99 THR A O 1
ATOM 749 N N . ALA A 1 100 ? -9.160 8.691 9.562 1.00 86.19 100 ALA A N 1
ATOM 750 C CA . ALA A 1 100 ? -9.147 7.293 9.982 1.00 86.19 100 ALA A CA 1
ATOM 751 C C . ALA A 1 100 ? -9.753 7.134 11.386 1.00 86.19 100 ALA A C 1
ATOM 753 O O . ALA A 1 100 ? -9.292 7.765 12.336 1.00 86.19 100 ALA A O 1
ATOM 754 N N . SER A 1 101 ? -10.773 6.283 11.521 1.00 86.31 101 SER A N 1
ATOM 755 C CA . SER A 1 101 ? -11.461 6.027 12.800 1.00 86.31 101 SER A CA 1
ATOM 756 C C . SER A 1 101 ? -10.961 4.781 13.531 1.00 86.31 101 SER A C 1
ATOM 758 O O . SER A 1 101 ? -11.297 4.573 14.696 1.00 86.31 101 SER A O 1
ATOM 760 N N . GLY A 1 102 ? -10.204 3.930 12.840 1.00 93.06 102 GLY A N 1
ATOM 761 C CA . GLY A 1 102 ? -9.758 2.629 13.324 1.00 93.06 102 GLY A CA 1
ATOM 762 C C . GLY A 1 102 ? -8.255 2.419 13.189 1.00 93.06 102 GLY A C 1
ATOM 763 O O . GLY A 1 102 ? -7.481 3.346 12.945 1.00 93.06 102 GLY A O 1
ATOM 764 N N . ARG A 1 103 ? -7.841 1.161 13.341 1.00 96.88 103 ARG A N 1
ATOM 765 C CA . ARG A 1 103 ? -6.450 0.751 13.149 1.00 96.88 103 ARG A CA 1
ATOM 766 C C . ARG A 1 103 ? -6.095 0.850 11.669 1.00 96.88 103 ARG A C 1
ATOM 768 O O . ARG A 1 103 ? -6.807 0.288 10.839 1.00 96.88 103 ARG A O 1
ATOM 775 N N . VAL A 1 104 ? -4.971 1.486 11.346 1.00 97.94 104 VAL A N 1
ATOM 776 C CA . VAL A 1 104 ? -4.445 1.536 9.977 1.00 97.94 104 VAL A CA 1
ATOM 777 C C . VAL A 1 104 ? -3.039 0.962 9.954 1.00 97.94 104 VAL A C 1
ATOM 779 O O . VAL A 1 104 ? -2.163 1.413 10.693 1.00 97.94 104 VAL A O 1
ATOM 782 N N . ILE A 1 105 ? -2.819 -0.031 9.097 1.00 98.31 105 ILE A N 1
ATOM 783 C CA . ILE A 1 105 ? -1.485 -0.585 8.863 1.00 98.31 105 ILE A CA 1
ATOM 784 C C . ILE A 1 105 ? -1.073 -0.396 7.409 1.00 98.31 105 ILE A C 1
ATOM 786 O O . ILE A 1 105 ? -1.914 -0.371 6.509 1.00 98.31 105 ILE A O 1
ATOM 790 N N . TYR A 1 106 ? 0.234 -0.316 7.186 1.00 98.69 106 TYR A N 1
ATOM 791 C CA . TYR A 1 106 ? 0.836 -0.303 5.863 1.00 98.69 106 TYR A CA 1
ATOM 792 C C . TYR A 1 106 ? 1.760 -1.510 5.694 1.00 98.69 106 TYR A C 1
ATOM 794 O O . TYR A 1 106 ? 2.635 -1.755 6.523 1.00 98.69 106 TYR A O 1
ATOM 802 N N . VAL A 1 107 ? 1.580 -2.269 4.617 1.00 98.75 107 VAL A N 1
ATOM 803 C CA . VAL A 1 107 ? 2.319 -3.504 4.349 1.00 98.75 107 VAL A CA 1
ATOM 804 C C . VAL A 1 107 ? 3.131 -3.364 3.070 1.00 98.75 107 VAL A C 1
ATOM 806 O O . VAL A 1 107 ? 2.579 -3.257 1.973 1.00 98.75 107 VAL A O 1
ATOM 809 N N . VAL A 1 108 ? 4.453 -3.446 3.199 1.00 98.69 108 VAL A N 1
ATOM 810 C CA . VAL A 1 108 ? 5.354 -3.587 2.051 1.00 98.69 108 VAL A CA 1
ATOM 811 C C . VAL A 1 108 ? 5.440 -5.067 1.685 1.00 98.69 108 VAL A C 1
ATOM 813 O O . VAL A 1 108 ? 5.830 -5.904 2.500 1.00 98.69 108 VAL A O 1
ATOM 816 N N . GLN A 1 109 ? 5.043 -5.419 0.468 1.00 98.38 109 GLN A N 1
ATOM 817 C CA . GLN A 1 109 ? 4.937 -6.806 0.021 1.00 98.38 109 GLN A CA 1
ATOM 818 C C . GLN A 1 109 ? 6.048 -7.171 -0.959 1.00 98.38 109 GLN A C 1
ATOM 820 O O . GLN A 1 109 ? 6.407 -6.406 -1.858 1.00 98.38 109 GLN A O 1
ATOM 825 N N . GLN A 1 110 ? 6.553 -8.390 -0.818 1.00 97.56 110 GLN A N 1
ATOM 826 C CA . GLN A 1 110 ? 7.459 -8.996 -1.779 1.00 97.56 110 GLN A CA 1
ATOM 827 C C . GLN A 1 110 ? 6.731 -9.316 -3.086 1.00 97.56 110 GLN A C 1
ATOM 829 O O . GLN A 1 110 ? 5.688 -9.968 -3.086 1.00 97.56 110 GLN A O 1
ATOM 834 N N . PHE A 1 111 ? 7.310 -8.914 -4.217 1.00 95.38 111 PHE A N 1
ATOM 835 C CA . PHE A 1 111 ? 6.892 -9.444 -5.509 1.00 95.38 111 PHE A CA 1
ATOM 836 C C . PHE A 1 111 ? 7.339 -10.898 -5.653 1.00 95.38 111 PHE A C 1
ATOM 838 O O . PHE A 1 111 ? 8.521 -11.203 -5.484 1.00 95.38 111 PHE A O 1
ATOM 845 N N . ILE A 1 112 ? 6.399 -11.770 -6.016 1.00 90.56 112 ILE A N 1
ATOM 846 C CA . ILE A 1 112 ? 6.643 -13.171 -6.355 1.00 90.56 112 ILE A CA 1
ATOM 847 C C . ILE A 1 112 ? 6.097 -13.393 -7.772 1.00 90.56 112 ILE A C 1
ATOM 849 O O . ILE A 1 112 ? 4.895 -13.211 -7.983 1.00 90.56 112 ILE A O 1
ATOM 853 N N . PRO A 1 113 ? 6.935 -13.766 -8.753 1.00 82.56 113 PRO A N 1
ATOM 854 C CA . PRO A 1 113 ? 6.452 -14.116 -10.081 1.00 82.56 113 PRO A CA 1
ATOM 855 C C . PRO A 1 113 ? 5.645 -15.422 -10.004 1.00 82.56 113 PRO A C 1
ATOM 857 O O . PRO A 1 113 ? 6.106 -16.413 -9.442 1.00 82.56 113 PRO A O 1
ATOM 860 N N . TYR A 1 114 ? 4.439 -15.428 -10.566 1.00 75.44 114 TYR A N 1
ATOM 861 C CA . TYR A 1 114 ? 3.593 -16.618 -10.717 1.00 75.44 114 TYR A CA 1
ATOM 862 C C . TYR A 1 114 ? 3.044 -16.685 -12.147 1.00 75.44 114 TYR A C 1
ATOM 864 O O . TYR A 1 114 ? 3.143 -15.705 -12.885 1.00 75.44 114 TYR A O 1
ATOM 872 N N . GLU A 1 115 ? 2.447 -17.813 -12.545 1.00 61.62 115 GLU A N 1
ATOM 873 C CA . GLU A 1 115 ? 1.997 -18.059 -13.932 1.00 61.62 115 GLU A CA 1
ATOM 874 C C . GLU A 1 115 ? 1.061 -16.973 -14.502 1.00 61.62 115 GLU A C 1
ATOM 876 O O . GLU A 1 115 ? 1.027 -16.749 -15.709 1.00 61.62 115 GLU A O 1
ATOM 881 N N . GLY A 1 116 ? 0.322 -16.259 -13.645 1.00 64.94 116 GLY A N 1
ATOM 882 C CA . GLY A 1 116 ? -0.570 -15.168 -14.049 1.00 64.94 116 GLY A CA 1
ATOM 883 C C . GLY A 1 116 ? 0.130 -13.835 -14.335 1.00 64.94 116 GLY A C 1
ATOM 884 O O . GLY A 1 116 ? -0.493 -12.929 -14.895 1.00 64.94 116 GLY A O 1
ATOM 885 N N . VAL A 1 117 ? 1.413 -13.694 -13.993 1.00 69.25 117 VAL A N 1
ATOM 886 C CA . VAL A 1 117 ? 2.209 -12.510 -14.329 1.00 69.25 117 VAL A CA 1
ATOM 887 C C . VAL A 1 117 ? 2.566 -12.573 -15.812 1.00 69.25 117 VAL A C 1
ATOM 889 O O . VAL A 1 117 ? 3.146 -13.544 -16.283 1.00 69.25 117 VAL A O 1
ATOM 892 N N . ARG A 1 118 ? 2.215 -11.532 -16.573 1.00 70.12 118 ARG A N 1
ATOM 893 C CA . ARG A 1 118 ? 2.388 -11.492 -18.034 1.00 70.12 118 ARG A CA 1
ATOM 894 C C . ARG A 1 118 ? 3.575 -10.629 -18.456 1.00 70.12 118 ARG A C 1
ATOM 896 O O . ARG A 1 118 ? 4.042 -9.758 -17.724 1.00 70.12 118 ARG A O 1
ATOM 903 N N . GLY A 1 119 ? 4.035 -10.844 -19.687 1.00 74.00 119 GLY A N 1
ATOM 904 C CA . GLY A 1 119 ? 5.034 -9.992 -20.331 1.00 74.00 119 GLY A CA 1
ATOM 905 C C . GLY A 1 119 ? 6.409 -10.065 -19.667 1.00 74.00 119 GLY A C 1
ATOM 906 O O . GLY A 1 119 ? 6.838 -11.125 -19.212 1.00 74.00 119 GLY A O 1
ATOM 907 N N . VAL A 1 120 ? 7.120 -8.937 -19.630 1.00 70.88 120 VAL A N 1
ATOM 908 C CA . VAL A 1 120 ? 8.490 -8.856 -19.088 1.00 70.88 120 VAL A CA 1
ATOM 909 C C . VAL A 1 120 ? 8.566 -9.229 -17.604 1.00 70.88 120 VAL A C 1
ATOM 911 O O . VAL A 1 120 ? 9.563 -9.801 -17.176 1.00 70.88 120 VAL A O 1
ATOM 914 N N . TYR A 1 121 ? 7.485 -9.008 -16.853 1.00 71.81 121 TYR A N 1
ATOM 915 C CA . TYR A 1 121 ? 7.418 -9.252 -15.412 1.00 71.81 121 TYR A CA 1
ATOM 916 C C . TYR A 1 121 ? 7.368 -10.739 -15.045 1.00 71.81 121 TYR A C 1
ATOM 918 O O . TYR A 1 121 ? 7.803 -11.109 -13.961 1.00 71.81 121 TYR A O 1
ATOM 926 N N . SER A 1 122 ? 6.909 -11.604 -15.959 1.00 72.19 122 SER A N 1
ATOM 927 C CA . SER A 1 122 ? 6.888 -13.067 -15.763 1.00 72.19 122 SER A CA 1
ATOM 928 C C . SER A 1 122 ? 8.285 -13.669 -15.581 1.00 72.19 122 SER A C 1
ATOM 930 O O . SER A 1 122 ? 8.443 -14.720 -14.970 1.00 72.19 122 SER A O 1
ATOM 932 N N . ARG A 1 123 ? 9.301 -12.984 -16.121 1.00 78.81 123 ARG A N 1
ATOM 933 C CA . ARG A 1 123 ? 10.707 -13.404 -16.123 1.00 78.81 123 ARG A CA 1
ATOM 934 C C . ARG A 1 123 ? 11.544 -12.688 -15.067 1.00 78.81 123 ARG A C 1
ATOM 936 O O . ARG A 1 123 ? 12.740 -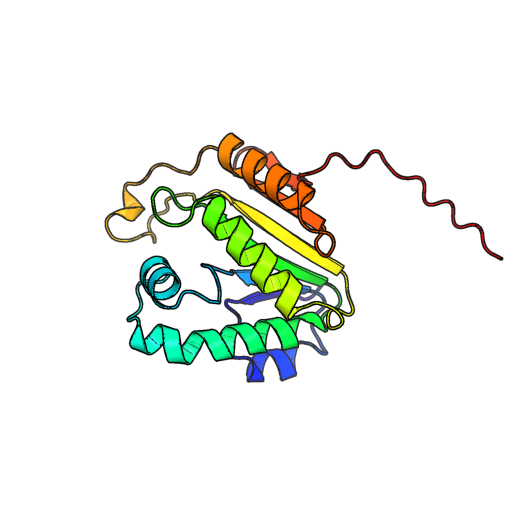12.949 -14.972 1.00 78.81 123 ARG A O 1
ATOM 943 N N . LEU A 1 124 ? 10.949 -11.767 -14.309 1.00 82.38 124 LEU A N 1
ATOM 944 C CA . LEU A 1 124 ? 11.669 -11.079 -13.249 1.00 82.38 124 LEU A CA 1
ATOM 945 C C . LEU A 1 124 ? 11.862 -12.003 -12.048 1.00 82.38 124 LEU A C 1
ATOM 947 O O . LEU A 1 124 ? 10.965 -12.787 -11.730 1.00 82.38 124 LEU A O 1
ATOM 951 N N . PRO A 1 125 ? 12.998 -11.893 -11.341 1.00 86.31 125 PRO A N 1
ATOM 952 C CA . PRO A 1 125 ? 13.146 -12.565 -10.064 1.00 86.31 125 PRO A CA 1
ATOM 953 C C . PRO A 1 125 ? 12.143 -11.995 -9.055 1.00 86.31 125 PRO A C 1
ATOM 955 O O . PRO A 1 125 ? 11.710 -10.843 -9.159 1.00 86.31 125 PRO A O 1
ATOM 958 N N . ARG A 1 126 ? 11.822 -12.786 -8.027 1.00 91.69 126 ARG A N 1
ATOM 959 C CA . ARG A 1 126 ? 11.185 -12.243 -6.821 1.00 91.69 126 ARG A CA 1
ATOM 960 C C . ARG A 1 126 ? 12.030 -11.106 -6.249 1.00 91.69 126 ARG A C 1
ATOM 962 O O . ARG A 1 126 ? 13.261 -11.149 -6.319 1.00 91.69 126 ARG A O 1
ATOM 969 N N . THR A 1 127 ? 11.383 -10.126 -5.634 1.00 95.06 127 THR A N 1
ATOM 970 C CA . THR A 1 127 ? 12.112 -9.088 -4.895 1.00 95.06 127 THR A CA 1
ATOM 971 C C . THR A 1 127 ? 12.841 -9.742 -3.719 1.00 95.06 127 THR A C 1
ATOM 973 O O . THR A 1 127 ? 12.217 -10.520 -2.995 1.00 95.06 127 THR A O 1
ATOM 976 N N . PRO A 1 128 ? 14.142 -9.483 -3.496 1.00 96.06 128 PRO A N 1
ATOM 977 C CA . PRO A 1 128 ? 14.839 -10.023 -2.332 1.00 96.06 128 PRO A CA 1
ATOM 978 C C . PRO A 1 128 ? 14.142 -9.603 -1.032 1.00 96.06 128 PRO A C 1
ATOM 980 O O . PRO A 1 128 ? 13.820 -8.427 -0.866 1.00 96.06 128 PRO A O 1
ATOM 983 N N . SER A 1 129 ? 13.916 -10.540 -0.108 1.00 96.38 129 SER A N 1
ATOM 984 C CA . SER A 1 129 ? 13.202 -10.281 1.154 1.00 96.38 129 SER A CA 1
ATOM 985 C C . SER A 1 129 ? 13.820 -9.140 1.962 1.00 96.38 129 SER A C 1
ATOM 987 O O . SER A 1 129 ? 13.103 -8.277 2.458 1.00 96.38 129 SER A O 1
ATOM 989 N N . GLU A 1 130 ? 15.150 -9.070 1.996 1.00 96.62 130 GLU A N 1
ATOM 990 C CA . GLU A 1 130 ? 15.895 -8.014 2.684 1.00 96.62 130 GLU A CA 1
ATOM 991 C C . GLU A 1 130 ? 15.606 -6.612 2.119 1.00 96.62 130 GLU A C 1
ATOM 993 O O . GLU A 1 130 ? 15.568 -5.637 2.863 1.00 96.62 130 GLU A O 1
ATOM 998 N N . VAL A 1 131 ? 15.349 -6.492 0.810 1.00 97.56 131 VAL A N 1
ATOM 999 C CA . VAL A 1 131 ? 14.961 -5.210 0.191 1.00 97.56 131 VAL A CA 1
ATOM 1000 C C . VAL A 1 131 ? 13.566 -4.793 0.658 1.00 97.56 131 VAL A C 1
ATOM 1002 O O . VAL A 1 131 ? 13.336 -3.619 0.942 1.00 97.56 131 VAL A O 1
ATOM 1005 N N . VAL A 1 132 ? 12.645 -5.752 0.778 1.00 98.25 132 VAL A N 1
ATOM 1006 C CA . VAL A 1 132 ? 11.284 -5.514 1.285 1.00 98.25 132 VAL A CA 1
ATOM 1007 C C . VAL A 1 132 ? 11.324 -5.072 2.742 1.00 98.25 132 VAL A C 1
ATOM 1009 O O . VAL A 1 132 ? 10.700 -4.073 3.095 1.00 98.25 132 VAL A O 1
ATOM 1012 N N . LYS A 1 133 ? 12.102 -5.780 3.565 1.00 98.12 133 LYS A N 1
ATOM 1013 C CA . LYS A 1 133 ? 12.287 -5.473 4.982 1.00 98.12 133 LYS A CA 1
ATOM 1014 C C . LYS A 1 133 ? 12.875 -4.079 5.190 1.00 98.12 133 LYS A C 1
ATOM 1016 O O . LYS A 1 133 ? 12.250 -3.271 5.869 1.00 98.12 133 LYS A O 1
ATOM 1021 N N . LYS A 1 134 ? 14.002 -3.764 4.542 1.00 98.12 134 LYS A N 1
ATOM 1022 C CA . LYS A 1 134 ? 14.636 -2.436 4.631 1.00 98.12 134 LYS A CA 1
ATOM 1023 C C . LYS A 1 134 ? 13.698 -1.316 4.206 1.00 98.12 134 LYS A C 1
ATOM 1025 O O . LYS A 1 134 ? 13.655 -0.275 4.849 1.00 98.12 134 LYS A O 1
ATOM 1030 N N . CYS A 1 135 ? 12.921 -1.535 3.146 1.00 98.44 135 CYS A N 1
ATOM 1031 C CA . CYS A 1 135 ? 11.953 -0.536 2.718 1.00 98.44 135 CYS A CA 1
ATOM 1032 C C . CYS A 1 135 ? 10.846 -0.324 3.758 1.00 98.44 135 CYS A C 1
ATOM 1034 O O . CYS A 1 135 ? 10.468 0.808 4.037 1.00 98.44 135 CYS A O 1
ATOM 1036 N N . ALA A 1 136 ? 10.345 -1.397 4.372 1.00 98.50 136 ALA A N 1
ATOM 1037 C CA . ALA A 1 136 ? 9.357 -1.285 5.437 1.00 98.50 136 ALA A CA 1
ATOM 1038 C C . ALA A 1 136 ? 9.926 -0.585 6.684 1.00 98.50 136 ALA A C 1
ATOM 1040 O O . ALA A 1 136 ? 9.236 0.237 7.279 1.00 98.50 136 ALA A O 1
ATOM 1041 N N . GLU A 1 137 ? 11.177 -0.865 7.061 1.00 98.00 137 GLU A N 1
ATOM 1042 C CA . GLU A 1 137 ? 11.888 -0.164 8.143 1.00 98.00 137 GLU A CA 1
ATOM 1043 C C . GLU A 1 137 ? 12.024 1.335 7.838 1.00 98.00 137 GLU A C 1
ATOM 1045 O O . GLU A 1 137 ? 11.754 2.181 8.693 1.00 98.00 137 GLU A O 1
ATOM 1050 N N . GLU A 1 138 ? 12.369 1.678 6.596 1.00 98.06 138 GLU A N 1
ATOM 1051 C CA . GLU A 1 138 ? 12.462 3.065 6.150 1.00 98.06 138 GLU A CA 1
ATOM 1052 C C . GLU A 1 138 ? 11.103 3.773 6.197 1.00 98.06 138 GLU A C 1
ATOM 1054 O O . GLU A 1 138 ? 11.011 4.871 6.746 1.00 98.06 138 GLU A O 1
ATOM 1059 N N . VAL A 1 139 ? 10.035 3.133 5.711 1.00 98.06 139 VAL A N 1
ATOM 1060 C CA . VAL A 1 139 ? 8.660 3.643 5.827 1.00 98.06 139 VAL A CA 1
ATOM 1061 C C . VAL A 1 139 ? 8.288 3.863 7.297 1.00 98.06 139 VAL A C 1
ATOM 1063 O O . VAL A 1 139 ? 7.817 4.945 7.649 1.00 98.06 139 VAL A O 1
ATOM 1066 N N . ALA A 1 140 ? 8.559 2.885 8.168 1.00 97.56 140 ALA A N 1
ATOM 1067 C CA . ALA A 1 140 ? 8.269 2.951 9.603 1.00 97.56 140 ALA A CA 1
ATOM 1068 C C . ALA A 1 140 ? 8.974 4.115 10.311 1.00 97.56 140 ALA A C 1
ATOM 1070 O O . ALA A 1 140 ? 8.440 4.658 11.271 1.00 97.56 140 ALA A O 1
ATOM 1071 N N . SER A 1 141 ? 10.157 4.514 9.836 1.00 96.31 141 SER A N 1
ATOM 1072 C CA . SER A 1 141 ? 10.907 5.649 10.388 1.00 96.31 141 SER A CA 1
ATOM 1073 C C . SER A 1 141 ? 10.349 7.024 10.004 1.00 96.31 141 SER A C 1
ATOM 1075 O O . SER A 1 141 ? 10.756 8.027 10.589 1.00 96.31 141 SER A O 1
ATOM 1077 N N . ARG A 1 142 ? 9.441 7.087 9.019 1.00 94.50 142 ARG A N 1
ATOM 1078 C CA . ARG A 1 142 ? 8.941 8.344 8.439 1.00 94.50 142 ARG A CA 1
ATOM 1079 C C . ARG A 1 142 ? 7.452 8.579 8.660 1.00 94.50 142 ARG A C 1
ATOM 1081 O O . ARG A 1 142 ? 7.040 9.732 8.702 1.00 94.50 142 ARG A O 1
ATOM 1088 N N . THR A 1 143 ? 6.660 7.515 8.781 1.00 93.88 143 THR A N 1
ATOM 1089 C CA . THR A 1 143 ? 5.218 7.626 9.028 1.00 93.88 143 THR A CA 1
ATOM 1090 C C . THR A 1 143 ? 4.909 7.731 10.517 1.00 93.88 143 THR A C 1
ATOM 1092 O O . THR A 1 143 ? 5.561 7.107 11.353 1.00 93.88 143 THR A O 1
ATOM 1095 N N . SER A 1 144 ? 3.876 8.503 10.846 1.00 90.94 144 SER A N 1
ATOM 1096 C CA . SER A 1 144 ? 3.294 8.553 12.196 1.00 90.94 144 SER A CA 1
ATOM 1097 C C . SER A 1 144 ? 1.868 8.003 12.249 1.00 90.94 144 SER A C 1
ATOM 1099 O O . SER A 1 144 ? 1.340 7.776 13.336 1.00 90.94 144 SER A O 1
ATOM 1101 N N . LEU A 1 145 ? 1.247 7.779 11.085 1.00 93.31 145 LEU A N 1
ATOM 1102 C CA . LEU A 1 145 ? -0.141 7.338 10.977 1.00 93.31 145 LEU A CA 1
ATOM 1103 C C . LEU A 1 145 ? -0.294 5.814 10.897 1.00 93.31 145 LEU A C 1
ATOM 1105 O O . LEU A 1 145 ? -1.344 5.291 11.269 1.00 93.31 145 LEU A O 1
ATOM 1109 N N . PHE A 1 146 ? 0.714 5.101 10.392 1.00 95.56 146 PHE A N 1
ATOM 1110 C CA . PHE A 1 146 ? 0.596 3.677 10.080 1.00 95.56 146 PHE A CA 1
ATOM 1111 C C . PHE A 1 146 ? 1.462 2.809 10.991 1.00 95.56 146 PHE A C 1
ATOM 1113 O O . PHE A 1 146 ? 2.648 3.078 11.180 1.00 95.56 146 PHE A O 1
ATOM 1120 N N . GLU A 1 147 ? 0.916 1.688 11.468 1.00 97.12 147 GLU A N 1
ATOM 1121 C CA . GLU A 1 147 ? 1.778 0.573 11.870 1.00 97.12 147 GLU A CA 1
ATOM 1122 C C . GLU A 1 147 ? 2.325 -0.098 10.608 1.00 97.12 147 GLU A C 1
ATOM 1124 O O . GLU A 1 147 ? 1.565 -0.451 9.704 1.00 97.12 147 GLU A O 1
ATOM 1129 N N . VAL A 1 148 ? 3.637 -0.302 10.532 1.00 98.44 148 VAL A N 1
ATOM 1130 C CA . VAL A 1 148 ? 4.269 -0.774 9.297 1.00 98.44 148 VAL A CA 1
ATOM 1131 C C . VAL A 1 148 ? 4.711 -2.221 9.427 1.00 98.44 148 VAL A C 1
ATOM 1133 O O . VAL A 1 148 ? 5.350 -2.614 10.404 1.00 98.44 148 VAL A O 1
ATOM 1136 N N . TYR A 1 149 ? 4.389 -3.010 8.408 1.00 98.62 149 TYR A N 1
ATOM 1137 C CA . TYR A 1 149 ? 4.749 -4.415 8.288 1.00 98.62 149 TYR A CA 1
ATOM 1138 C C . TYR A 1 149 ? 5.440 -4.664 6.948 1.00 98.62 149 TYR A C 1
ATOM 1140 O O . TYR A 1 149 ? 5.202 -3.966 5.961 1.00 98.62 149 TYR A O 1
ATOM 1148 N N . TYR A 1 150 ? 6.250 -5.714 6.889 1.00 98.50 150 TYR A N 1
ATOM 1149 C CA . TYR A 1 150 ? 6.637 -6.340 5.629 1.00 98.50 150 TYR A CA 1
ATOM 1150 C C . TYR A 1 150 ? 5.996 -7.720 5.514 1.00 98.50 150 TYR A C 1
ATOM 1152 O O . TYR A 1 150 ? 5.725 -8.384 6.520 1.00 98.50 150 TYR A O 1
ATOM 1160 N N . ARG A 1 151 ? 5.732 -8.153 4.278 1.00 98.38 151 ARG A N 1
ATOM 1161 C CA . ARG A 1 151 ? 5.295 -9.517 3.967 1.00 98.38 151 ARG A CA 1
ATOM 1162 C C . ARG A 1 151 ? 6.223 -10.142 2.932 1.00 98.38 151 ARG A C 1
ATOM 1164 O O . ARG A 1 151 ? 6.275 -9.678 1.792 1.00 98.38 151 ARG A O 1
ATOM 1171 N N . THR A 1 152 ? 6.916 -11.201 3.330 1.00 97.44 152 THR A N 1
ATOM 1172 C CA . THR A 1 152 ? 7.824 -11.985 2.481 1.00 97.44 152 THR A CA 1
ATOM 1173 C C . THR A 1 152 ? 7.436 -13.461 2.522 1.00 97.44 152 THR A C 1
ATOM 1175 O O . THR A 1 152 ? 6.757 -13.911 3.447 1.00 97.44 152 THR A O 1
ATOM 1178 N N . LEU A 1 153 ? 7.846 -14.226 1.511 1.00 95.62 153 LEU A N 1
ATOM 1179 C CA . LEU A 1 153 ? 7.678 -15.679 1.486 1.00 95.62 153 LEU A CA 1
ATOM 1180 C C . LEU A 1 153 ? 8.466 -16.337 2.626 1.00 95.62 153 LEU A C 1
ATOM 1182 O O . LEU A 1 153 ? 8.030 -17.336 3.187 1.00 95.62 153 LEU A O 1
ATOM 1186 N N . GLU A 1 154 ? 9.623 -15.765 2.954 1.00 95.62 154 GLU A N 1
ATOM 1187 C CA . GLU A 1 154 ? 10.576 -16.291 3.924 1.00 95.62 154 GLU A CA 1
ATOM 1188 C C . GLU A 1 154 ? 10.091 -16.145 5.375 1.00 95.62 154 GLU A C 1
ATOM 1190 O O . GLU A 1 154 ? 10.303 -17.048 6.182 1.00 95.62 154 GLU A O 1
ATOM 1195 N N . GLU A 1 155 ? 9.434 -15.033 5.720 1.00 95.44 155 GLU A N 1
ATOM 1196 C CA . GLU A 1 155 ? 9.110 -14.702 7.119 1.00 95.44 155 GLU A CA 1
ATOM 1197 C C . GLU A 1 155 ? 7.610 -14.527 7.391 1.00 95.44 15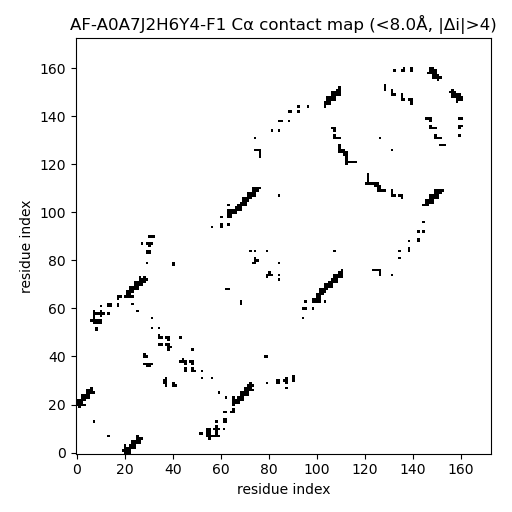5 GLU A C 1
ATOM 1199 O O . GLU A 1 155 ? 7.209 -14.328 8.545 1.00 95.44 155 GLU A O 1
ATOM 1204 N N . GLY A 1 156 ? 6.775 -14.605 6.351 1.00 96.06 156 GLY A N 1
ATOM 1205 C CA . GLY A 1 156 ? 5.366 -14.241 6.431 1.00 96.06 156 GLY A CA 1
ATOM 1206 C C . GLY A 1 156 ? 5.207 -12.740 6.662 1.00 96.06 156 GLY A C 1
ATOM 1207 O O . GLY A 1 156 ? 5.945 -11.937 6.096 1.00 96.06 156 GLY A O 1
ATOM 1208 N N . SER A 1 157 ? 4.231 -12.348 7.484 1.00 96.88 157 SER A N 1
ATOM 1209 C CA . SER A 1 157 ? 4.053 -10.953 7.903 1.00 96.88 157 SER A CA 1
ATOM 1210 C C . SER A 1 157 ? 4.771 -10.673 9.217 1.00 96.88 157 SER A C 1
ATOM 1212 O O . SER A 1 157 ? 4.506 -11.329 10.224 1.00 96.88 157 SER A O 1
ATOM 1214 N N . ARG A 1 158 ? 5.633 -9.656 9.224 1.00 97.88 158 ARG A N 1
ATOM 1215 C CA . ARG A 1 158 ? 6.378 -9.206 10.405 1.00 97.88 158 ARG A CA 1
ATOM 1216 C C . ARG A 1 158 ? 6.302 -7.685 10.537 1.00 97.88 158 ARG A C 1
ATOM 1218 O O . ARG A 1 158 ? 6.260 -7.000 9.513 1.00 97.88 158 ARG A O 1
ATOM 1225 N N . PRO A 1 159 ? 6.261 -7.146 11.766 1.00 97.31 159 PRO A N 1
ATOM 1226 C CA . PRO A 1 159 ? 6.345 -5.707 11.966 1.00 97.31 159 PRO A CA 1
ATOM 1227 C C . PRO A 1 159 ? 7.728 -5.211 11.521 1.00 97.31 159 PRO A C 1
ATOM 1229 O O . PRO A 1 159 ? 8.738 -5.883 11.736 1.00 97.31 159 PRO A O 1
ATOM 1232 N N . ALA A 1 160 ? 7.760 -4.046 10.879 1.00 93.44 160 ALA A N 1
ATOM 1233 C CA . ALA A 1 160 ? 8.990 -3.420 10.399 1.00 93.44 160 ALA A CA 1
ATOM 1234 C C . ALA A 1 160 ? 9.802 -2.780 11.532 1.00 93.44 160 ALA A C 1
ATOM 1236 O O . ALA A 1 160 ? 11.017 -2.680 11.443 1.00 93.44 160 ALA A O 1
ATOM 1237 N N . SER A 1 161 ? 9.152 -2.398 12.630 1.00 78.06 161 SER A N 1
ATOM 1238 C CA . SER A 1 161 ? 9.829 -2.067 13.877 1.00 78.06 161 SER A CA 1
ATOM 1239 C C . SER A 1 161 ? 9.699 -3.236 14.852 1.00 78.06 161 SER A C 1
ATOM 1241 O O . SER A 1 161 ? 8.609 -3.754 15.095 1.00 78.06 161 SER A O 1
ATOM 1243 N N . THR A 1 162 ? 10.800 -3.646 15.482 1.00 49.53 162 THR A N 1
ATOM 1244 C CA . THR A 1 162 ? 10.692 -4.308 16.784 1.00 49.53 162 THR A CA 1
ATOM 1245 C C . THR A 1 162 ? 10.254 -3.238 17.768 1.00 49.53 162 THR A C 1
ATOM 1247 O O . THR A 1 162 ? 11.091 -2.546 18.344 1.00 49.53 162 THR A O 1
ATOM 1250 N N . THR A 1 163 ? 8.952 -3.034 17.952 1.00 38.41 163 THR A N 1
ATOM 1251 C CA . THR A 1 163 ? 8.507 -2.303 19.137 1.00 38.41 163 THR A CA 1
ATOM 1252 C C . THR A 1 163 ? 9.014 -3.111 20.339 1.00 38.41 163 THR A C 1
ATOM 1254 O O . THR A 1 163 ? 8.670 -4.294 20.443 1.00 38.41 163 THR A O 1
ATOM 1257 N N . PRO A 1 164 ? 9.841 -2.561 21.250 1.00 33.56 164 PRO A N 1
ATOM 1258 C CA . PRO A 1 164 ? 9.952 -3.183 22.555 1.00 33.56 164 PRO A CA 1
ATOM 1259 C C . PRO A 1 164 ? 8.539 -3.157 23.124 1.00 33.56 164 PRO A C 1
ATOM 1261 O O . PRO A 1 164 ? 7.903 -2.106 23.092 1.00 33.56 164 PRO A O 1
ATOM 1264 N N . SER A 1 165 ? 8.040 -4.308 23.575 1.00 36.94 165 SER A N 1
ATOM 1265 C CA . SER A 1 165 ? 6.772 -4.451 24.294 1.00 36.94 165 SER A CA 1
ATOM 1266 C C . SER A 1 165 ? 6.559 -3.255 25.231 1.00 36.94 165 SER A C 1
ATOM 1268 O O . SER A 1 165 ? 7.104 -3.227 26.339 1.00 36.94 165 SER A O 1
ATOM 1270 N N . SER A 1 166 ? 5.788 -2.254 24.802 1.00 35.62 166 SER A N 1
ATOM 1271 C CA . SER A 1 166 ? 5.427 -1.150 25.671 1.00 35.62 166 SER A CA 1
ATOM 1272 C C . SER A 1 166 ? 4.313 -1.676 26.558 1.00 35.62 166 SER A C 1
ATOM 1274 O O . SER A 1 166 ? 3.195 -1.981 26.147 1.00 35.62 166 SER A O 1
ATOM 1276 N N . SER A 1 167 ? 4.677 -1.866 27.817 1.00 39.97 167 SER A N 1
ATOM 1277 C CA . SER A 1 167 ? 3.739 -2.055 28.903 1.00 39.97 167 SER A CA 1
ATOM 1278 C C . SER A 1 167 ? 2.897 -0.784 29.030 1.00 39.97 167 SER A C 1
ATOM 1280 O O . SER A 1 167 ? 3.182 0.102 29.833 1.00 39.97 167 SER A O 1
ATOM 1282 N N . LEU A 1 168 ? 1.829 -0.690 28.240 1.00 36.81 168 LEU A N 1
ATOM 1283 C CA . LEU A 1 168 ? 0.723 0.220 28.504 1.00 36.81 168 LEU A CA 1
ATOM 1284 C C . LEU A 1 168 ? 0.002 -0.291 29.752 1.00 36.81 168 LEU A C 1
ATOM 1286 O O . LEU A 1 168 ? -1.001 -1.001 29.712 1.00 36.81 168 LEU A O 1
ATOM 1290 N N . ARG A 1 169 ? 0.570 0.074 30.904 1.00 39.00 169 ARG A N 1
ATOM 1291 C CA . ARG A 1 169 ? -0.152 0.146 32.165 1.00 39.00 169 ARG A CA 1
ATOM 1292 C C . ARG A 1 169 ? -1.310 1.109 31.940 1.00 39.00 169 ARG A C 1
ATOM 1294 O O . ARG A 1 169 ? -1.126 2.322 31.962 1.00 39.00 169 ARG A O 1
ATOM 1301 N N . HIS A 1 170 ? -2.508 0.559 31.784 1.00 37.97 170 HIS A N 1
ATOM 1302 C CA . HIS A 1 170 ? -3.726 1.258 32.157 1.00 37.97 170 HIS A CA 1
ATOM 1303 C C . HIS A 1 170 ? -3.595 1.690 33.622 1.00 37.97 170 HIS A C 1
ATOM 1305 O O . HIS A 1 170 ? -3.889 0.927 34.542 1.00 37.97 170 HIS A O 1
ATOM 1311 N N . ARG A 1 171 ? -3.151 2.924 33.861 1.00 37.19 171 ARG A N 1
ATOM 1312 C CA . ARG A 1 171 ? -3.597 3.651 35.043 1.00 37.19 171 ARG A CA 1
ATOM 1313 C C . ARG A 1 171 ? -4.925 4.284 34.671 1.00 37.19 171 ARG A C 1
ATOM 1315 O O . ARG A 1 171 ? -4.973 5.304 33.997 1.00 37.19 171 ARG A O 1
ATOM 1322 N N . ARG A 1 172 ? -5.991 3.606 35.102 1.00 37.53 172 ARG A N 1
ATOM 1323 C CA . ARG A 1 172 ? -7.234 4.267 35.498 1.00 37.53 172 ARG A CA 1
ATOM 1324 C C . ARG A 1 172 ? -6.865 5.445 36.396 1.00 37.53 172 ARG A C 1
ATOM 1326 O O . ARG A 1 172 ? -6.120 5.211 37.347 1.00 37.53 172 ARG A O 1
ATOM 1333 N N . LEU A 1 173 ? -7.384 6.626 36.091 1.00 43.12 173 LEU A N 1
ATOM 1334 C CA . LEU A 1 173 ? -8.126 7.511 36.990 1.00 43.12 173 LEU A CA 1
ATOM 1335 C C . LEU A 1 173 ? -8.971 8.438 36.112 1.00 43.12 173 LEU A C 1
ATOM 1337 O O . LEU A 1 173 ? -8.411 8.939 35.113 1.00 43.12 173 LEU A O 1
#

pLDDT: mean 90.82, std 15.8, range [33.56, 98.75]

Secondary structure (DSSP, 8-state):
--EEEE-S--HHHHHHHGGG-SEEEEE--S-TT-HHHHHHHHT--HHHHHHHHHHHHHHHHHHTTSSEEEEEEEEBTTTB-HHHHHHHHHHHHHHHTTT--SEEEEEEEE----TT--GGGGGSPPPPHHHHHHHHHHHHTT-SS-EEEEEETTTEEEESS------------